Protein AF-A0A6G0YJJ5-F1 (afdb_monomer_lite)

pLDDT: mean 82.82, std 14.4, range [45.88, 96.38]

Structure (mmCIF, N/CA/C/O backbone):
data_AF-A0A6G0YJJ5-F1
#
_entry.id   AF-A0A6G0YJJ5-F1
#
loop_
_atom_site.group_PDB
_atom_site.id
_atom_site.type_symbol
_atom_site.label_atom_id
_atom_site.label_alt_id
_atom_site.label_comp_id
_atom_site.label_asym_id
_atom_site.label_entity_id
_atom_site.label_seq_id
_atom_site.pdbx_PDB_ins_code
_atom_site.Cartn_x
_atom_site.Cartn_y
_atom_site.Cartn_z
_atom_site.occupancy
_atom_site.B_iso_or_equiv
_atom_site.auth_seq_id
_atom_site.auth_comp_id
_atom_site.auth_asym_id
_atom_site.auth_atom_id
_atom_site.pdbx_PDB_model_num
ATOM 1 N N . MET A 1 1 ? 15.972 -9.719 17.969 1.00 46.66 1 MET A N 1
ATOM 2 C CA . MET A 1 1 ? 16.279 -9.972 16.548 1.00 46.66 1 MET A CA 1
ATOM 3 C C . MET A 1 1 ? 14.995 -9.840 15.747 1.00 46.66 1 MET A C 1
ATOM 5 O O . MET A 1 1 ? 14.228 -10.785 15.729 1.00 46.66 1 MET A O 1
ATOM 9 N N . THR A 1 2 ? 14.766 -8.691 15.120 1.00 48.66 2 THR A N 1
ATOM 10 C CA . THR A 1 2 ? 13.938 -8.528 13.914 1.00 48.66 2 THR A CA 1
ATOM 11 C C . THR A 1 2 ? 14.456 -7.258 13.241 1.00 48.66 2 THR A C 1
ATOM 13 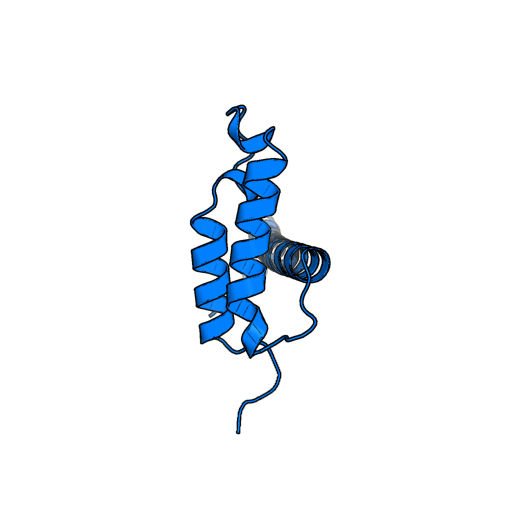O O . THR A 1 2 ? 14.597 -6.225 13.891 1.00 48.66 2 THR A O 1
ATOM 16 N N . SER A 1 3 ? 14.874 -7.343 11.979 1.00 48.44 3 SER A N 1
ATOM 17 C CA . SER A 1 3 ? 15.273 -6.157 11.218 1.00 48.44 3 SER A CA 1
ATOM 18 C C . SER A 1 3 ? 14.053 -5.258 11.060 1.00 48.44 3 SER A C 1
ATOM 20 O O . SER A 1 3 ? 13.112 -5.631 10.369 1.00 48.44 3 SER A O 1
ATOM 22 N N . SER A 1 4 ? 14.073 -4.088 11.693 1.00 64.50 4 SER A N 1
ATOM 23 C CA . SER A 1 4 ? 13.033 -3.064 11.595 1.00 64.50 4 SER A CA 1
ATOM 24 C C . SER A 1 4 ? 12.956 -2.527 10.160 1.00 64.50 4 SER A C 1
ATOM 26 O O . SER A 1 4 ? 13.669 -1.590 9.801 1.00 64.50 4 SER A O 1
ATOM 28 N N . GLY A 1 5 ? 12.152 -3.148 9.296 1.00 79.50 5 GLY A N 1
ATOM 29 C CA . GLY A 1 5 ? 12.009 -2.709 7.912 1.00 79.50 5 GLY A CA 1
ATOM 30 C C . GLY A 1 5 ? 11.328 -3.710 6.983 1.00 79.50 5 GLY A C 1
ATOM 31 O O . GLY A 1 5 ? 11.068 -4.860 7.322 1.00 79.50 5 GLY A O 1
ATOM 32 N N . TRP A 1 6 ? 11.049 -3.254 5.761 1.00 88.12 6 TRP A N 1
ATOM 33 C CA . TRP A 1 6 ? 10.453 -4.089 4.719 1.00 88.12 6 TRP A CA 1
ATOM 34 C C . TRP A 1 6 ? 11.424 -5.197 4.306 1.00 88.12 6 TRP A C 1
ATOM 36 O O . TRP A 1 6 ? 12.444 -4.921 3.676 1.00 88.12 6 TRP A O 1
ATOM 46 N N . ASN A 1 7 ? 11.083 -6.446 4.607 1.00 91.31 7 ASN A N 1
ATOM 47 C CA . ASN A 1 7 ? 11.754 -7.619 4.051 1.00 91.31 7 ASN A CA 1
ATOM 48 C C . ASN A 1 7 ? 10.967 -8.172 2.845 1.00 91.31 7 ASN A C 1
ATOM 50 O O . ASN A 1 7 ? 9.820 -7.783 2.612 1.00 91.31 7 ASN A O 1
ATOM 54 N N . ARG A 1 8 ? 11.585 -9.065 2.056 1.00 90.62 8 ARG A N 1
ATOM 55 C CA . ARG A 1 8 ? 10.947 -9.622 0.849 1.00 90.62 8 ARG A CA 1
ATOM 56 C C . ARG A 1 8 ? 9.636 -10.334 1.170 1.00 90.62 8 ARG A C 1
ATOM 58 O O . ARG A 1 8 ? 8.658 -10.073 0.486 1.00 90.62 8 ARG A O 1
ATOM 65 N N . LYS A 1 9 ? 9.606 -11.171 2.211 1.00 92.50 9 LYS A N 1
ATOM 66 C CA . LYS A 1 9 ? 8.406 -11.922 2.597 1.00 92.50 9 LYS A CA 1
ATOM 67 C C . LYS A 1 9 ? 7.254 -10.976 2.942 1.00 92.50 9 LYS A C 1
ATOM 69 O O . LYS A 1 9 ? 6.199 -11.077 2.341 1.00 92.50 9 LYS A O 1
ATOM 74 N N 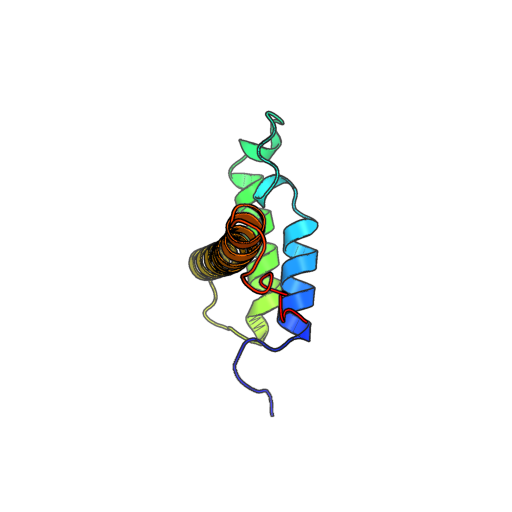. LEU A 1 10 ? 7.495 -9.998 3.816 1.00 93.81 10 LEU A N 1
ATOM 75 C CA . LEU A 1 10 ? 6.487 -9.004 4.192 1.00 93.81 10 LEU A CA 1
ATOM 76 C C . LEU A 1 10 ? 5.989 -8.202 2.983 1.00 93.81 10 LEU A C 1
ATOM 78 O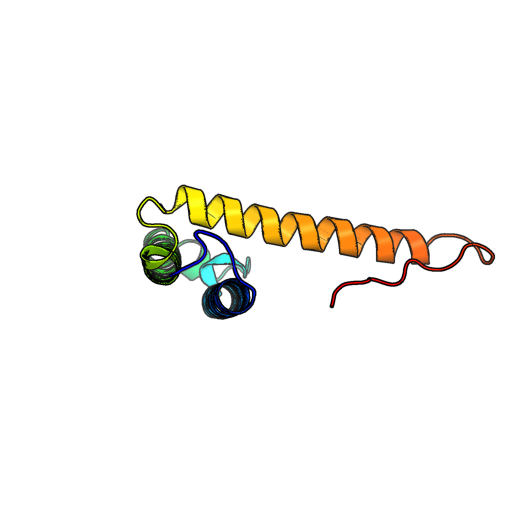 O . LEU A 1 10 ? 4.813 -7.868 2.900 1.00 93.81 10 LEU A O 1
ATOM 82 N N . LEU A 1 11 ? 6.880 -7.873 2.043 1.00 93.19 11 LEU A N 1
ATOM 83 C CA . LEU A 1 11 ? 6.490 -7.185 0.817 1.00 93.19 11 LEU A CA 1
ATOM 84 C C . LEU A 1 11 ? 5.612 -8.064 -0.085 1.00 93.19 11 LEU A C 1
ATOM 86 O O . LEU A 1 11 ? 4.659 -7.539 -0.650 1.00 93.19 11 LEU A O 1
ATOM 90 N N . PHE A 1 12 ? 5.920 -9.357 -0.213 1.00 94.50 12 PHE A N 1
ATOM 91 C CA . PHE A 1 12 ? 5.090 -10.313 -0.949 1.00 94.50 12 PHE A CA 1
ATOM 92 C C . PHE A 1 12 ? 3.718 -10.472 -0.295 1.00 94.50 12 PHE A C 1
ATOM 94 O O . PHE A 1 12 ? 2.722 -10.210 -0.961 1.00 94.50 12 PHE A O 1
ATOM 101 N N . ASP A 1 13 ? 3.672 -10.757 1.009 1.00 95.31 13 ASP A N 1
ATOM 102 C CA . ASP A 1 13 ? 2.423 -10.879 1.773 1.00 95.31 13 ASP A CA 1
ATOM 103 C C . ASP A 1 13 ? 1.563 -9.602 1.629 1.00 95.31 13 ASP A C 1
ATOM 105 O O . ASP A 1 13 ? 0.347 -9.655 1.456 1.00 95.31 13 ASP A O 1
ATOM 109 N N . PHE A 1 14 ? 2.202 -8.424 1.643 1.00 95.56 14 PHE A N 1
ATOM 110 C CA . PHE A 1 14 ? 1.526 -7.140 1.450 1.00 95.56 14 PHE A CA 1
ATOM 111 C C . PHE A 1 14 ? 0.959 -6.964 0.038 1.00 95.56 14 PHE A C 1
ATOM 113 O O . PHE A 1 14 ? -0.115 -6.384 -0.118 1.00 95.56 14 PHE A O 1
ATOM 120 N N . ILE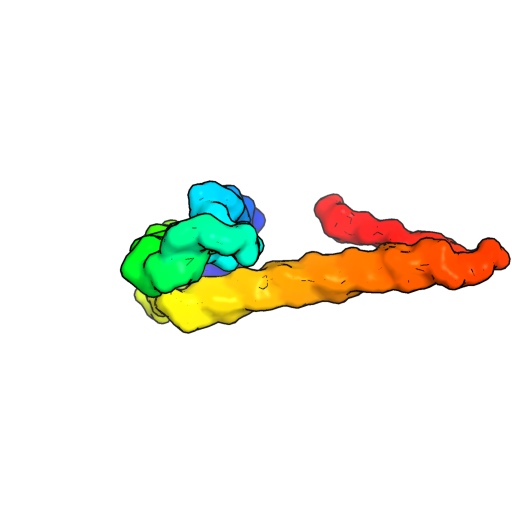 A 1 15 ? 1.682 -7.405 -0.995 1.00 94.50 15 ILE A N 1
ATOM 121 C CA . ILE A 1 15 ? 1.216 -7.322 -2.384 1.00 94.50 15 ILE A CA 1
ATOM 122 C C . ILE A 1 15 ? 0.067 -8.305 -2.612 1.00 94.50 15 ILE A C 1
ATOM 124 O O . ILE A 1 15 ? -0.942 -7.888 -3.172 1.00 94.50 15 ILE A O 1
ATOM 128 N N . GLU A 1 16 ? 0.167 -9.542 -2.119 1.00 95.75 16 GLU A N 1
ATOM 129 C CA . GLU A 1 16 ? -0.913 -10.535 -2.209 1.00 95.75 16 GLU A CA 1
ATOM 130 C C . GLU A 1 16 ? -2.194 -10.040 -1.529 1.00 95.75 16 GLU A C 1
ATOM 132 O O . GLU A 1 16 ? -3.270 -10.072 -2.128 1.00 95.75 16 GLU A O 1
ATOM 137 N N . LEU A 1 17 ? -2.086 -9.497 -0.309 1.00 95.88 17 LEU A N 1
ATOM 138 C CA . LEU A 1 17 ? -3.235 -8.918 0.392 1.00 95.88 17 LEU A CA 1
ATOM 139 C C . LEU A 1 17 ? -3.788 -7.680 -0.331 1.00 95.88 17 LEU A C 1
ATOM 141 O O . LEU A 1 17 ? -4.990 -7.439 -0.357 1.00 95.88 17 LEU A O 1
ATOM 145 N N . TYR A 1 18 ? -2.932 -6.870 -0.951 1.00 94.81 18 TYR A N 1
ATOM 146 C CA . TYR A 1 18 ? -3.395 -5.739 -1.751 1.00 94.81 18 TYR A CA 1
ATOM 147 C C . TYR A 1 18 ? -4.149 -6.193 -3.012 1.00 94.81 18 TYR A C 1
ATOM 149 O O . TYR A 1 18 ? -5.175 -5.598 -3.350 1.00 94.81 18 TYR A O 1
ATOM 157 N N . GLU A 1 19 ? -3.675 -7.237 -3.696 1.00 92.00 19 GLU A N 1
ATOM 158 C CA . GLU A 1 19 ? -4.323 -7.811 -4.881 1.00 92.00 19 GLU A CA 1
ATOM 159 C C . GLU A 1 19 ? -5.657 -8.489 -4.545 1.00 92.00 19 GLU A C 1
ATOM 161 O O . GLU A 1 19 ? -6.614 -8.356 -5.311 1.00 92.00 19 GLU A O 1
ATOM 166 N N . SER A 1 20 ? -5.780 -9.111 -3.369 1.00 93.38 20 SER A N 1
ATOM 167 C CA . SER A 1 20 ? -7.033 -9.726 -2.907 1.00 93.38 20 SER A CA 1
ATOM 168 C C . SER A 1 20 ? -8.152 -8.718 -2.603 1.00 93.38 20 SER A C 1
ATOM 170 O O . SER A 1 20 ? -9.310 -9.108 -2.437 1.00 93.38 20 SER A O 1
ATOM 172 N N . HIS A 1 21 ? -7.849 -7.413 -2.597 1.00 91.88 21 HIS A N 1
ATOM 173 C CA . HIS A 1 21 ? -8.820 -6.333 -2.423 1.00 91.88 21 HIS A CA 1
ATOM 174 C C . HIS A 1 21 ? -9.069 -5.538 -3.723 1.00 91.88 21 HIS A C 1
ATOM 176 O O . HIS A 1 21 ? -8.576 -4.410 -3.861 1.00 91.88 21 HIS A O 1
ATOM 182 N N . PRO A 1 22 ? -9.919 -6.036 -4.652 1.00 87.88 22 PRO A N 1
ATOM 183 C CA . PRO A 1 22 ? -10.291 -5.335 -5.886 1.00 87.88 22 PRO A CA 1
ATOM 184 C C . PRO A 1 22 ? -10.738 -3.889 -5.672 1.00 87.88 22 PRO A C 1
ATOM 186 O O . PRO A 1 22 ? -10.427 -3.014 -6.475 1.00 87.88 22 PRO A O 1
ATOM 189 N N . CYS A 1 23 ? -11.387 -3.591 -4.543 1.00 88.31 23 CYS A N 1
ATOM 190 C CA . CYS A 1 23 ? -11.839 -2.242 -4.199 1.00 88.31 23 CYS A CA 1
ATOM 191 C C . CYS A 1 23 ? -10.700 -1.202 -4.107 1.00 88.31 23 CYS A C 1
ATOM 193 O O . CYS A 1 23 ? -10.970 0.001 -4.169 1.00 88.31 23 CYS A O 1
ATOM 195 N N . LEU A 1 24 ? -9.438 -1.628 -3.964 1.00 88.38 24 LEU A N 1
ATOM 196 C CA . LEU A 1 24 ? -8.265 -0.755 -3.875 1.00 88.38 24 LEU A CA 1
ATOM 197 C C . LEU A 1 24 ? -7.587 -0.482 -5.227 1.00 88.38 24 LEU A C 1
ATOM 199 O O . LEU A 1 24 ? -6.923 0.554 -5.375 1.00 88.38 24 LEU A O 1
ATOM 203 N N . TRP A 1 25 ? -7.732 -1.377 -6.206 1.00 87.00 25 TRP A N 1
ATOM 204 C CA . TRP A 1 25 ? -6.970 -1.327 -7.459 1.00 87.00 25 TRP A CA 1
ATOM 205 C C . TRP A 1 25 ? -7.819 -1.398 -8.729 1.00 87.00 25 TRP A C 1
ATOM 207 O O . TRP A 1 25 ? -7.426 -0.783 -9.724 1.00 87.00 25 TRP A O 1
ATOM 217 N N . HIS A 1 26 ? -8.974 -2.059 -8.686 1.00 80.38 26 HIS A N 1
ATOM 218 C CA . HIS A 1 26 ? -9.911 -2.167 -9.796 1.00 80.38 26 HIS A CA 1
ATOM 219 C C . HIS A 1 26 ? -10.783 -0.905 -9.855 1.00 80.38 26 HIS A C 1
ATOM 221 O O . HIS A 1 26 ? -11.463 -0.558 -8.888 1.00 80.38 26 HIS A O 1
ATOM 227 N N . MET A 1 27 ? -10.705 -0.164 -10.966 1.00 67.12 27 MET A N 1
ATOM 228 C CA . MET A 1 27 ? -11.433 1.102 -11.164 1.00 67.12 27 MET A CA 1
ATOM 229 C C . MET A 1 27 ? -12.760 0.930 -11.911 1.00 67.12 27 MET A C 1
ATOM 231 O O . MET A 1 27 ? -13.366 1.931 -12.299 1.00 67.12 27 MET A O 1
ATOM 235 N N . ASP A 1 28 ? -13.221 -0.304 -12.116 1.00 63.69 28 ASP A N 1
ATOM 236 C CA . ASP A 1 28 ? -14.494 -0.516 -12.793 1.00 63.69 28 ASP A CA 1
ATOM 237 C C . ASP A 1 28 ? -15.669 -0.047 -11.935 1.00 63.69 28 ASP A C 1
ATOM 239 O O . ASP A 1 28 ? -15.602 0.034 -10.706 1.00 63.69 28 ASP A O 1
ATOM 243 N N . LYS A 1 29 ? -16.756 0.301 -12.629 1.00 56.19 29 LYS A N 1
ATOM 244 C CA . LYS A 1 29 ? -17.961 0.987 -12.130 1.00 56.19 29 LYS A CA 1
ATOM 245 C C . LYS A 1 29 ? -18.786 0.185 -11.110 1.00 56.19 29 LYS A C 1
ATOM 247 O O . LYS A 1 29 ? -19.960 0.482 -10.900 1.00 56.19 29 LYS A O 1
ATOM 252 N N . GLU A 1 30 ? -18.211 -0.832 -10.488 1.00 59.62 30 GLU A N 1
ATOM 253 C CA . GLU A 1 30 ? -18.870 -1.626 -9.464 1.00 59.62 30 GLU A CA 1
ATOM 254 C C . GLU A 1 30 ? -19.059 -0.805 -8.182 1.00 59.62 30 GLU A C 1
ATOM 256 O O . GLU A 1 30 ? -18.197 -0.028 -7.757 1.00 59.62 30 GLU A O 1
ATOM 261 N N . ALA A 1 31 ? -20.199 -1.003 -7.519 1.00 58.84 31 ALA A N 1
ATOM 262 C CA . ALA A 1 31 ? -20.584 -0.283 -6.304 1.00 58.84 31 ALA A CA 1
ATOM 263 C C . ALA A 1 31 ? -19.527 -0.356 -5.178 1.00 58.84 31 ALA A C 1
ATOM 265 O O . ALA A 1 31 ? -19.440 0.548 -4.342 1.00 58.84 31 ALA A O 1
ATOM 266 N N . MET A 1 32 ? -18.678 -1.392 -5.175 1.00 57.28 32 MET A N 1
ATOM 267 C CA . MET A 1 32 ? -17.605 -1.572 -4.193 1.00 57.28 32 MET A CA 1
ATOM 268 C C . MET A 1 32 ? -16.505 -0.505 -4.288 1.00 57.28 32 MET A C 1
ATOM 270 O O . MET A 1 32 ? -15.952 -0.116 -3.258 1.00 57.28 32 MET A O 1
ATOM 274 N N . PHE A 1 33 ? -16.223 0.041 -5.478 1.00 60.25 33 PHE A N 1
ATOM 275 C CA . PHE A 1 33 ? -15.247 1.126 -5.630 1.00 60.25 33 PHE A CA 1
ATOM 276 C C . PHE A 1 33 ? -15.736 2.431 -4.981 1.00 60.25 33 PHE A C 1
ATOM 278 O O . PHE A 1 33 ? -14.940 3.205 -4.436 1.00 60.25 33 PHE A O 1
ATOM 285 N N . TYR A 1 34 ? -17.047 2.677 -4.994 1.00 65.81 34 TYR A N 1
ATOM 286 C CA . TYR A 1 34 ? -17.651 3.869 -4.394 1.00 65.81 34 TYR A CA 1
ATOM 287 C C . TYR A 1 34 ? -17.871 3.729 -2.883 1.00 65.81 34 TYR A C 1
ATOM 289 O O . TYR A 1 34 ? -18.006 4.737 -2.182 1.00 65.81 34 TYR A O 1
ATOM 297 N N . ASN A 1 35 ? -17.839 2.503 -2.352 1.00 82.19 35 ASN A N 1
ATOM 298 C CA . ASN A 1 35 ? -18.039 2.264 -0.933 1.00 82.19 35 ASN A CA 1
ATOM 299 C C . ASN A 1 35 ? -16.780 2.610 -0.114 1.00 82.19 35 ASN A C 1
ATOM 301 O O . ASN A 1 35 ? -15.833 1.831 0.025 1.00 82.19 35 ASN A O 1
ATOM 305 N N . LYS A 1 36 ? -16.792 3.808 0.484 1.00 85.19 36 LYS A N 1
ATOM 306 C CA . LYS A 1 36 ? -15.722 4.302 1.368 1.00 85.19 36 LYS A CA 1
ATOM 307 C C . LYS A 1 36 ? -15.468 3.389 2.572 1.00 85.19 36 LYS A C 1
ATOM 309 O O . LYS A 1 36 ? -14.328 3.332 3.032 1.00 85.19 36 LYS A O 1
ATOM 314 N N . ALA A 1 37 ? -16.489 2.699 3.082 1.00 88.19 37 ALA A N 1
ATOM 315 C CA . ALA A 1 37 ? -16.346 1.804 4.227 1.00 88.19 37 ALA A CA 1
ATOM 316 C C . ALA A 1 37 ? -15.564 0.540 3.846 1.00 88.19 37 ALA A C 1
ATOM 318 O O . ALA A 1 37 ? -14.605 0.200 4.531 1.00 88.19 37 ALA A O 1
ATOM 319 N N . VAL A 1 38 ? -15.888 -0.072 2.703 1.00 88.12 38 VAL A N 1
ATOM 320 C CA . VAL A 1 38 ? -15.177 -1.255 2.182 1.00 88.12 38 VAL A CA 1
ATOM 321 C C . VAL A 1 38 ? -13.702 -0.938 1.928 1.00 88.12 38 VAL A C 1
ATOM 323 O O . VAL A 1 38 ? -12.825 -1.671 2.375 1.00 88.12 38 VAL A O 1
ATOM 326 N N . LYS A 1 39 ? -13.402 0.216 1.314 1.00 89.75 39 LYS A N 1
ATOM 327 C CA . LYS A 1 39 ? -12.012 0.677 1.141 1.00 89.75 39 LYS A CA 1
ATOM 328 C C . LYS A 1 39 ? -11.289 0.873 2.471 1.00 89.75 39 LYS A C 1
ATOM 330 O O . LYS A 1 39 ? -10.111 0.552 2.582 1.00 89.75 39 LYS A O 1
ATOM 335 N N . LYS A 1 40 ? -11.967 1.445 3.471 1.00 92.44 40 LYS A N 1
ATOM 336 C CA . LYS A 1 40 ? -11.373 1.660 4.795 1.00 92.44 40 LYS A CA 1
ATOM 337 C C . LYS A 1 40 ? -11.026 0.328 5.463 1.00 92.44 40 LYS A C 1
ATOM 339 O O . LYS A 1 40 ? -9.930 0.238 5.999 1.00 92.44 40 LYS A O 1
ATOM 344 N N . LEU A 1 41 ? -11.910 -0.667 5.389 1.00 93.56 41 LEU A N 1
ATOM 345 C CA . LEU A 1 41 ? -11.666 -2.010 5.925 1.00 93.56 41 LEU A CA 1
ATOM 346 C C . LEU A 1 41 ? -10.464 -2.675 5.245 1.00 93.56 41 LEU A C 1
ATOM 348 O O . LEU A 1 41 ? -9.522 -3.041 5.935 1.00 93.56 41 LEU A O 1
ATOM 352 N N . ALA A 1 42 ? -10.418 -2.679 3.911 1.00 94.31 42 ALA A N 1
ATOM 353 C CA . ALA A 1 42 ? -9.281 -3.222 3.162 1.00 94.31 42 ALA A CA 1
ATOM 354 C C . ALA A 1 42 ? -7.945 -2.537 3.524 1.00 94.31 42 ALA A C 1
ATOM 356 O O . ALA A 1 42 ? -6.907 -3.179 3.659 1.00 94.31 42 ALA A O 1
ATOM 357 N N . TYR A 1 43 ? -7.944 -1.214 3.738 1.00 95.62 43 TYR A N 1
ATOM 358 C CA . TYR A 1 43 ? -6.744 -0.532 4.232 1.00 95.62 43 TYR A CA 1
ATOM 359 C C . TYR A 1 43 ? -6.379 -0.910 5.669 1.00 95.62 43 TYR A C 1
ATOM 361 O O . TYR A 1 43 ? -5.196 -0.897 5.993 1.00 95.62 43 TYR A O 1
ATOM 369 N N . MET A 1 44 ? -7.357 -1.182 6.533 1.00 95.81 44 MET A N 1
ATOM 370 C CA . MET A 1 44 ? -7.099 -1.601 7.911 1.00 95.81 44 MET A CA 1
ATOM 371 C C . MET A 1 44 ? -6.483 -2.999 7.959 1.00 95.81 44 MET A C 1
ATOM 373 O O . MET A 1 44 ? -5.505 -3.173 8.674 1.00 95.81 44 MET A O 1
ATOM 377 N N . GLU A 1 45 ? -6.948 -3.935 7.131 1.00 96.25 45 GLU A N 1
ATOM 378 C CA . GLU A 1 45 ? -6.341 -5.270 7.018 1.00 96.25 45 GLU A CA 1
ATOM 379 C C . GLU A 1 45 ? -4.867 -5.185 6.594 1.00 96.25 45 GLU A C 1
ATOM 381 O O . GLU A 1 45 ? -3.995 -5.806 7.202 1.00 96.25 45 GLU A O 1
ATOM 386 N N . LEU A 1 46 ? -4.553 -4.319 5.623 1.00 96.19 46 LEU A N 1
ATOM 387 C CA . LEU A 1 46 ? -3.168 -4.039 5.231 1.00 96.19 46 LEU A CA 1
ATOM 388 C C . LEU A 1 46 ? -2.333 -3.404 6.353 1.00 96.19 46 LEU A C 1
ATOM 390 O O . LEU A 1 46 ? -1.131 -3.654 6.419 1.00 96.19 46 LEU A O 1
ATOM 394 N N . VAL A 1 47 ? -2.931 -2.560 7.205 1.00 96.38 47 VAL A N 1
ATOM 395 C CA . VAL A 1 47 ? -2.250 -1.997 8.385 1.00 96.38 47 VAL A CA 1
ATOM 396 C C . VAL A 1 47 ? -1.965 -3.097 9.400 1.00 96.38 47 VAL A C 1
ATOM 398 O O . VAL A 1 47 ? -0.848 -3.165 9.905 1.00 96.38 47 VAL A O 1
ATOM 401 N N . ASP A 1 48 ? -2.941 -3.956 9.682 1.00 95.81 48 ASP A N 1
ATOM 402 C CA . ASP A 1 48 ? -2.809 -5.023 10.671 1.00 95.81 48 ASP A CA 1
ATOM 403 C C . ASP A 1 48 ? -1.739 -6.042 10.262 1.00 95.81 48 ASP A C 1
ATOM 405 O O . ASP A 1 48 ? -0.936 -6.441 11.108 1.00 95.81 48 ASP A O 1
ATOM 409 N N . LEU A 1 49 ? -1.628 -6.357 8.965 1.00 94.56 49 LEU A N 1
ATOM 410 C CA . LEU A 1 49 ? -0.555 -7.199 8.425 1.00 94.56 49 LEU A CA 1
ATOM 411 C C . LEU A 1 49 ? 0.843 -6.662 8.774 1.00 94.56 49 LEU A C 1
ATOM 413 O O . LEU A 1 49 ? 1.728 -7.424 9.156 1.00 94.56 49 LEU A O 1
ATOM 417 N N . ILE A 1 50 ? 1.054 -5.351 8.636 1.00 93.88 50 ILE A N 1
ATOM 418 C CA . ILE A 1 50 ? 2.378 -4.729 8.789 1.00 93.88 50 ILE A CA 1
ATOM 419 C C . ILE A 1 50 ? 2.638 -4.201 10.199 1.00 93.88 50 ILE A C 1
ATOM 421 O O . ILE A 1 50 ? 3.720 -3.684 10.463 1.00 93.88 50 ILE A O 1
ATOM 425 N N . LYS A 1 51 ? 1.664 -4.296 11.106 1.00 92.56 51 LYS A N 1
ATOM 426 C CA . LYS A 1 51 ? 1.700 -3.654 12.426 1.00 92.56 51 LYS A CA 1
ATOM 427 C C . LYS A 1 51 ? 2.797 -4.195 13.335 1.00 92.56 51 LYS A C 1
ATOM 429 O O . LYS A 1 51 ? 3.349 -3.447 14.137 1.00 92.56 51 LYS A O 1
ATOM 434 N N . ASN A 1 52 ? 3.129 -5.476 13.186 1.00 88.94 52 ASN A N 1
ATOM 435 C CA . ASN A 1 52 ? 4.206 -6.116 13.940 1.00 88.94 52 ASN A CA 1
ATOM 436 C C . ASN A 1 52 ? 5.580 -5.525 13.580 1.00 88.94 52 ASN A C 1
ATOM 438 O O . ASN A 1 52 ? 6.401 -5.299 14.465 1.00 88.94 52 ASN A O 1
ATOM 442 N N . ASP A 1 53 ? 5.813 -5.230 12.298 1.00 90.62 53 ASP A N 1
ATOM 443 C CA . ASP A 1 53 ? 7.062 -4.635 11.804 1.00 90.62 53 ASP A CA 1
ATOM 444 C C . ASP A 1 53 ? 7.053 -3.097 11.866 1.00 90.62 53 ASP A C 1
ATOM 446 O O . ASP A 1 53 ? 8.095 -2.461 12.036 1.00 90.62 53 ASP A O 1
ATOM 450 N N . PHE A 1 54 ? 5.870 -2.489 11.747 1.00 91.38 54 PHE A N 1
ATOM 451 C CA . PHE A 1 54 ? 5.639 -1.047 11.762 1.00 91.38 54 PHE A CA 1
ATOM 452 C C . PHE A 1 54 ? 4.536 -0.687 12.774 1.00 91.38 54 PHE A C 1
ATOM 454 O O . PHE A 1 54 ? 3.397 -0.426 12.383 1.00 91.38 54 PHE A O 1
ATOM 461 N N . PRO A 1 55 ? 4.857 -0.596 14.079 1.00 90.44 55 PRO A N 1
ATOM 462 C CA . PRO A 1 55 ? 3.860 -0.358 15.131 1.00 90.44 55 PRO A CA 1
ATOM 463 C C . PRO A 1 55 ? 3.081 0.957 14.996 1.00 90.44 55 PRO A C 1
ATOM 465 O O . PRO A 1 55 ? 1.962 1.078 15.487 1.00 90.44 55 PRO A O 1
ATOM 468 N N . THR A 1 56 ? 3.670 1.952 14.328 1.00 90.94 56 THR A N 1
ATOM 469 C CA . THR A 1 56 ? 3.071 3.271 14.075 1.00 90.94 56 THR A CA 1
ATOM 470 C C . THR A 1 56 ? 2.402 3.374 12.703 1.00 90.94 56 THR A C 1
ATOM 472 O O . THR A 1 56 ? 1.990 4.466 12.307 1.00 90.94 56 THR A O 1
ATOM 475 N N . ALA A 1 57 ? 2.307 2.268 11.955 1.00 91.94 57 ALA A N 1
ATOM 476 C CA . ALA A 1 57 ? 1.677 2.267 10.647 1.00 91.94 57 ALA A CA 1
ATOM 477 C C . ALA A 1 57 ? 0.200 2.654 10.752 1.00 91.94 57 ALA A C 1
ATOM 479 O O . ALA A 1 57 ? -0.572 2.099 11.533 1.00 91.94 57 ALA A O 1
ATO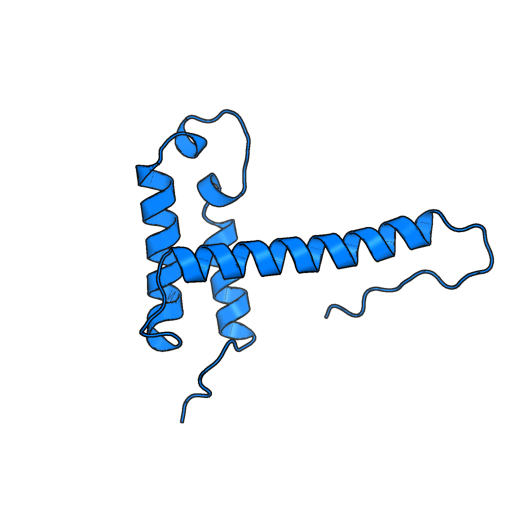M 480 N N . ASP A 1 58 ? -0.192 3.598 9.906 1.00 94.38 58 ASP A N 1
ATOM 481 C CA . ASP A 1 58 ? -1.570 4.012 9.723 1.00 94.38 58 ASP A CA 1
ATOM 482 C C . ASP A 1 58 ? -1.997 3.823 8.258 1.00 94.38 58 ASP A C 1
ATOM 484 O O . ASP A 1 58 ? -1.225 3.446 7.368 1.00 94.38 58 ASP A O 1
ATOM 488 N N . ILE A 1 59 ? -3.261 4.126 7.971 1.00 94.94 59 ILE A N 1
ATOM 489 C CA . ILE A 1 59 ? -3.793 4.044 6.607 1.00 94.94 59 ILE A CA 1
ATOM 490 C C . ILE A 1 59 ? -3.025 4.976 5.649 1.00 94.94 59 ILE A C 1
ATOM 492 O O . ILE A 1 59 ? -2.918 4.683 4.455 1.00 94.94 59 ILE A O 1
ATOM 496 N N . LYS A 1 60 ? -2.480 6.105 6.130 1.00 95.56 60 LYS A N 1
ATOM 497 C CA . LYS A 1 60 ? -1.682 7.015 5.292 1.00 95.56 60 LYS A CA 1
ATOM 498 C C . LYS A 1 60 ? -0.364 6.355 4.889 1.00 95.56 60 LYS A C 1
ATOM 500 O O . LYS A 1 60 ? 0.013 6.455 3.721 1.00 95.56 60 LYS A O 1
ATOM 505 N N . PHE A 1 61 ? 0.282 5.643 5.806 1.00 94.44 61 PHE A N 1
ATOM 506 C CA . PHE A 1 61 ? 1.496 4.873 5.566 1.00 94.44 61 PHE A CA 1
ATOM 507 C C . PHE A 1 61 ? 1.270 3.793 4.502 1.00 94.44 61 PHE A C 1
ATOM 509 O O . PHE A 1 61 ? 2.001 3.739 3.509 1.00 94.44 61 PHE A O 1
ATOM 516 N N . VAL A 1 62 ? 0.195 3.009 4.631 1.00 95.38 62 VAL A N 1
ATOM 517 C CA . VAL A 1 62 ? -0.193 1.989 3.639 1.00 95.38 62 VAL A CA 1
ATOM 518 C C . VAL A 1 62 ? -0.461 2.614 2.268 1.00 95.38 62 VAL A C 1
ATOM 520 O O . VAL A 1 62 ? 0.070 2.155 1.255 1.00 95.38 62 VAL A O 1
ATOM 523 N N . LYS A 1 63 ? -1.215 3.718 2.207 1.00 94.94 63 LYS A N 1
ATOM 524 C CA . LYS A 1 63 ? -1.466 4.443 0.948 1.00 94.94 63 LYS A CA 1
ATOM 525 C C . LYS A 1 63 ? -0.178 4.950 0.302 1.00 94.94 63 LYS A C 1
ATOM 527 O O . LYS A 1 63 ? -0.030 4.856 -0.918 1.00 94.94 63 LYS A O 1
ATOM 532 N N . ALA A 1 64 ? 0.755 5.474 1.096 1.00 95.50 64 ALA A N 1
ATOM 533 C CA . ALA A 1 64 ? 2.058 5.908 0.608 1.00 95.50 64 ALA A CA 1
ATOM 534 C C . ALA A 1 64 ? 2.867 4.726 0.051 1.00 95.50 64 ALA A C 1
ATOM 536 O O . ALA A 1 64 ? 3.445 4.840 -1.032 1.00 95.50 64 ALA A O 1
ATOM 537 N N . LYS A 1 65 ? 2.846 3.570 0.728 1.00 94.44 65 LYS A N 1
ATOM 538 C CA . LYS A 1 65 ? 3.501 2.344 0.254 1.00 94.44 65 LYS A CA 1
ATOM 539 C C . LYS A 1 65 ? 2.921 1.862 -1.075 1.00 94.44 65 LYS A C 1
ATOM 541 O O . LYS A 1 65 ? 3.686 1.667 -2.018 1.00 94.44 65 LYS A O 1
ATOM 546 N N . ILE A 1 66 ? 1.596 1.759 -1.190 1.00 94.56 66 ILE A N 1
ATOM 547 C CA . ILE A 1 66 ? 0.909 1.381 -2.439 1.00 94.56 66 ILE A CA 1
ATOM 548 C C . ILE A 1 66 ? 1.281 2.347 -3.569 1.00 94.56 66 ILE A C 1
ATOM 550 O O . ILE A 1 66 ? 1.650 1.922 -4.665 1.00 94.56 66 ILE A O 1
ATOM 554 N N . LYS A 1 67 ? 1.243 3.661 -3.307 1.00 93.88 67 LYS A N 1
ATOM 555 C CA . LYS A 1 67 ? 1.644 4.684 -4.284 1.00 93.88 67 LYS A CA 1
ATOM 556 C C . LYS A 1 67 ? 3.092 4.489 -4.741 1.00 93.88 67 LYS A C 1
ATOM 558 O O . LYS A 1 67 ? 3.370 4.597 -5.934 1.00 93.88 67 LYS A O 1
ATOM 563 N N . ASN A 1 68 ? 4.006 4.194 -3.819 1.00 93.88 68 ASN A N 1
ATOM 564 C CA . ASN A 1 68 ? 5.410 3.949 -4.137 1.00 93.88 68 ASN A CA 1
ATOM 565 C C . ASN A 1 68 ? 5.597 2.698 -5.002 1.00 93.88 68 ASN A C 1
ATOM 567 O O . ASN A 1 68 ? 6.318 2.778 -5.995 1.00 93.88 68 ASN A O 1
ATOM 571 N N . ILE A 1 69 ? 4.908 1.596 -4.685 1.00 92.06 69 ILE A N 1
ATOM 572 C CA . ILE A 1 69 ? 4.929 0.359 -5.484 1.00 92.06 69 ILE A CA 1
ATOM 573 C C . ILE A 1 69 ? 4.441 0.646 -6.910 1.00 92.06 69 ILE A C 1
ATOM 575 O O . ILE A 1 69 ? 5.177 0.418 -7.870 1.00 92.06 69 ILE A O 1
ATOM 579 N N . ARG A 1 70 ? 3.257 1.259 -7.057 1.00 91.19 70 ARG A N 1
ATOM 580 C CA . ARG A 1 70 ? 2.671 1.598 -8.370 1.00 91.19 70 ARG A CA 1
ATOM 581 C C 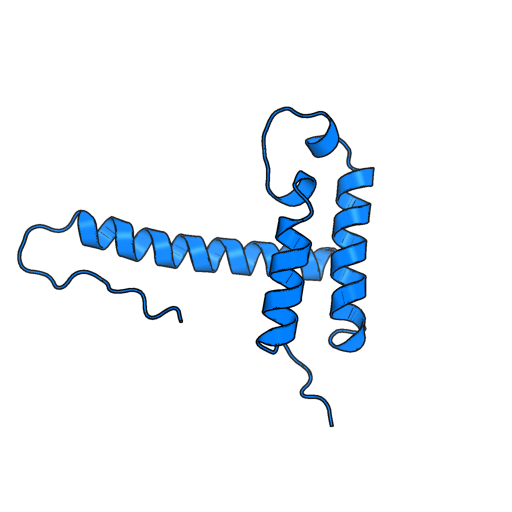. ARG A 1 70 ? 3.571 2.530 -9.180 1.00 91.19 70 ARG A C 1
ATOM 583 O O . ARG A 1 70 ? 3.742 2.341 -10.380 1.00 91.19 70 ARG A O 1
ATOM 590 N N . ASN A 1 71 ? 4.174 3.529 -8.535 1.00 91.62 71 ASN A N 1
ATOM 591 C CA . ASN A 1 71 ? 5.106 4.436 -9.201 1.00 91.62 71 ASN A CA 1
ATOM 592 C C . ASN A 1 71 ? 6.392 3.737 -9.637 1.00 91.62 71 ASN A C 1
ATOM 594 O O . ASN A 1 71 ? 6.889 4.032 -10.720 1.00 91.62 71 ASN A O 1
ATOM 598 N N . SER A 1 72 ? 6.937 2.847 -8.807 1.00 89.50 72 SER A N 1
ATOM 599 C CA . SER A 1 72 ? 8.142 2.097 -9.153 1.00 89.50 72 SER A CA 1
ATOM 600 C C . SER A 1 72 ? 7.893 1.194 -10.352 1.00 89.50 72 SER A C 1
ATOM 602 O O . SER A 1 72 ? 8.637 1.278 -11.325 1.00 89.50 72 SER A O 1
ATOM 604 N N . PHE A 1 73 ? 6.791 0.440 -10.323 1.00 88.00 73 PHE A N 1
ATOM 605 C CA . PHE A 1 73 ? 6.355 -0.383 -11.446 1.00 88.00 73 PHE A CA 1
ATOM 606 C C . PHE A 1 73 ? 6.167 0.452 -12.715 1.00 88.00 73 PHE A C 1
ATOM 608 O O . PHE A 1 73 ? 6.769 0.157 -13.739 1.00 88.00 73 PHE A O 1
ATOM 615 N N . ARG A 1 74 ? 5.413 1.557 -12.643 1.00 88.31 74 ARG A N 1
ATOM 616 C CA . ARG A 1 74 ? 5.164 2.427 -13.802 1.00 88.31 74 ARG A CA 1
ATOM 617 C C . ARG A 1 74 ? 6.446 3.013 -14.391 1.00 88.31 74 ARG A C 1
ATOM 619 O O . ARG A 1 74 ? 6.569 3.096 -15.607 1.00 88.31 74 ARG A O 1
ATOM 626 N N . ARG A 1 75 ? 7.392 3.449 -13.552 1.00 88.31 75 ARG A N 1
ATOM 627 C CA . ARG A 1 75 ? 8.687 3.957 -14.034 1.00 88.31 75 ARG A CA 1
ATOM 628 C C . ARG A 1 75 ? 9.445 2.880 -14.788 1.00 88.31 75 ARG A C 1
ATOM 630 O O . ARG A 1 75 ? 9.980 3.169 -15.850 1.00 88.31 75 ARG A O 1
ATOM 637 N N . GLU A 1 76 ? 9.485 1.672 -14.240 1.00 87.06 76 GLU A N 1
ATOM 638 C CA . GLU A 1 76 ? 10.186 0.566 -14.875 1.00 87.06 76 GLU A CA 1
ATOM 639 C C . GLU A 1 76 ? 9.513 0.147 -16.184 1.00 87.06 76 GLU A C 1
ATOM 641 O O . GLU A 1 76 ? 10.174 0.078 -17.216 1.00 87.06 76 GLU A O 1
ATOM 646 N N . TYR A 1 77 ? 8.189 -0.005 -16.167 1.00 86.38 77 TYR A N 1
ATOM 647 C CA . TYR A 1 77 ? 7.375 -0.262 -17.351 1.00 86.38 77 TYR A CA 1
ATOM 648 C C . TYR A 1 77 ? 7.639 0.771 -18.453 1.00 86.38 77 TYR A C 1
ATOM 650 O O . TYR A 1 77 ? 7.921 0.413 -19.591 1.00 86.38 77 TYR A O 1
ATOM 658 N N . ASN A 1 78 ? 7.654 2.063 -18.111 1.00 86.31 78 ASN A N 1
ATOM 659 C CA . ASN A 1 78 ? 7.923 3.123 -19.081 1.00 86.31 78 ASN A CA 1
ATOM 660 C C . ASN A 1 78 ? 9.338 3.051 -19.673 1.00 86.31 78 ASN A C 1
ATOM 662 O O . ASN A 1 78 ? 9.510 3.409 -20.833 1.00 86.31 78 ASN A O 1
ATOM 666 N N . LYS A 1 79 ? 10.356 2.607 -18.922 1.00 85.12 79 LYS A N 1
ATOM 667 C CA . LYS A 1 79 ? 11.704 2.415 -19.487 1.00 85.12 79 LYS A CA 1
ATOM 668 C C . LYS A 1 79 ? 11.707 1.306 -20.533 1.00 85.12 79 LYS A C 1
ATOM 670 O O . LYS A 1 79 ? 12.289 1.493 -21.597 1.00 85.12 79 LYS A O 1
ATOM 675 N N . VAL A 1 80 ? 11.039 0.188 -20.241 1.00 83.44 80 VAL A N 1
ATOM 676 C CA . VAL A 1 80 ? 10.877 -0.930 -21.182 1.00 83.44 80 VAL A CA 1
ATOM 677 C C . VAL A 1 80 ? 10.147 -0.459 -22.433 1.00 83.44 80 VAL A C 1
ATOM 679 O O . VAL A 1 80 ? 10.668 -0.606 -23.536 1.00 83.44 80 VAL A O 1
ATOM 682 N N . GLU A 1 81 ? 8.991 0.179 -22.270 1.00 83.69 81 GLU A N 1
ATOM 683 C CA . GLU A 1 81 ? 8.184 0.663 -23.391 1.00 83.69 81 GLU A CA 1
ATOM 684 C C . GLU A 1 81 ? 8.909 1.720 -24.222 1.00 83.69 81 GLU A C 1
ATOM 686 O O . GLU A 1 81 ? 8.844 1.691 -25.448 1.00 83.69 81 GLU A O 1
ATOM 691 N N . ASN A 1 82 ? 9.652 2.627 -23.584 1.00 82.12 82 ASN A N 1
ATOM 692 C CA . ASN A 1 82 ? 10.476 3.592 -24.302 1.00 82.12 82 ASN A CA 1
ATOM 693 C C . ASN A 1 82 ? 11.610 2.898 -25.057 1.00 82.12 82 ASN A C 1
ATOM 695 O O . ASN A 1 82 ? 11.852 3.257 -26.202 1.00 82.12 82 ASN A O 1
ATOM 699 N N . SER A 1 83 ? 12.259 1.882 -24.475 1.00 79.06 83 SER A N 1
ATOM 700 C CA . SER A 1 83 ? 13.305 1.123 -25.173 1.00 79.06 83 SER A CA 1
ATOM 701 C C . SER A 1 83 ? 12.788 0.400 -26.421 1.00 79.06 83 SER A C 1
ATOM 703 O O . SER A 1 83 ? 13.513 0.303 -27.402 1.00 79.06 83 SER A O 1
ATOM 705 N N . ARG A 1 84 ? 11.515 -0.022 -26.429 1.00 76.88 84 ARG A N 1
ATOM 706 C CA . ARG A 1 84 ? 10.860 -0.644 -27.595 1.00 76.88 84 ARG A CA 1
ATOM 707 C C . ARG A 1 84 ? 10.585 0.336 -28.740 1.00 76.88 84 ARG A C 1
ATOM 709 O O . ARG A 1 84 ? 10.334 -0.100 -29.855 1.00 76.88 84 ARG A O 1
ATOM 716 N N . ARG A 1 85 ? 10.585 1.645 -28.467 1.00 74.38 85 ARG A N 1
ATOM 717 C CA . ARG A 1 85 ? 10.309 2.711 -29.448 1.00 74.38 85 ARG A CA 1
ATOM 718 C C . ARG A 1 85 ? 11.574 3.285 -30.092 1.00 74.38 85 ARG A C 1
ATOM 720 O O . ARG A 1 85 ? 11.462 4.139 -30.966 1.00 74.38 85 ARG A O 1
ATOM 727 N N . ILE A 1 86 ? 12.758 2.877 -29.636 1.00 68.81 86 ILE A N 1
ATOM 728 C CA . ILE A 1 86 ? 14.041 3.355 -30.160 1.00 68.81 86 ILE A CA 1
ATOM 729 C C . ILE A 1 86 ? 14.397 2.542 -31.423 1.00 68.81 86 ILE A C 1
ATOM 731 O O . ILE A 1 86 ? 14.220 1.325 -31.397 1.00 68.81 86 ILE A O 1
ATOM 735 N N . PRO A 1 87 ? 14.887 3.174 -32.512 1.00 61.78 87 PRO A N 1
ATOM 736 C CA . PRO A 1 87 ? 15.315 2.472 -33.725 1.00 61.78 87 PRO A CA 1
ATOM 737 C C . PRO A 1 87 ? 16.443 1.463 -33.470 1.00 61.78 87 PRO A C 1
ATOM 739 O O . PRO A 1 87 ? 17.237 1.631 -32.540 1.00 61.78 87 PRO A O 1
ATOM 742 N N . ASP A 1 88 ? 16.530 0.449 -34.333 1.00 61.34 88 ASP A N 1
ATOM 743 C CA . ASP A 1 88 ? 17.499 -0.648 -34.243 1.00 61.34 88 ASP A CA 1
ATOM 744 C C . ASP A 1 88 ? 18.945 -0.144 -34.071 1.00 61.34 88 ASP A C 1
ATOM 746 O O . ASP A 1 88 ? 19.467 0.603 -34.898 1.00 61.34 88 ASP A O 1
ATOM 750 N N . GLY A 1 89 ? 19.592 -0.559 -32.973 1.00 59.16 89 GLY A N 1
ATOM 751 C CA . GLY A 1 89 ? 20.998 -0.247 -32.672 1.00 59.16 89 GLY A CA 1
ATOM 752 C C . GLY A 1 89 ? 21.309 0.091 -31.208 1.00 59.16 89 GLY A C 1
ATOM 753 O O . GLY A 1 89 ? 22.474 0.046 -30.816 1.00 59.16 89 GLY A O 1
ATOM 754 N N . ILE A 1 90 ? 20.300 0.387 -30.376 1.00 62.44 90 ILE A N 1
ATOM 755 C CA . ILE A 1 90 ? 20.472 0.612 -28.926 1.00 62.44 90 ILE A CA 1
ATOM 756 C C . ILE A 1 90 ? 19.989 -0.628 -28.156 1.00 62.44 90 ILE A C 1
ATOM 758 O O . ILE A 1 90 ? 18.879 -1.095 -28.415 1.00 62.44 90 ILE A O 1
ATOM 762 N N . PRO A 1 91 ? 20.774 -1.184 -27.209 1.00 62.47 91 PRO A N 1
ATOM 763 C CA . PRO A 1 91 ? 20.361 -2.370 -26.467 1.00 62.47 91 PRO A CA 1
ATOM 764 C C . PRO A 1 91 ? 19.052 -2.116 -25.708 1.00 62.47 91 PRO A C 1
ATOM 766 O O . PRO A 1 91 ? 18.944 -1.164 -24.930 1.00 62.47 91 PRO A O 1
ATOM 769 N N . MET A 1 92 ? 18.064 -2.990 -25.933 1.00 64.69 92 MET A N 1
ATOM 770 C CA . MET A 1 92 ? 16.781 -2.961 -25.231 1.00 64.69 92 MET A CA 1
ATOM 771 C C . MET A 1 92 ? 17.001 -3.007 -23.719 1.00 64.69 92 MET A C 1
ATOM 773 O O . MET A 1 92 ? 17.817 -3.778 -23.207 1.00 64.69 92 MET A O 1
ATOM 777 N N . TYR A 1 93 ? 16.243 -2.188 -22.991 1.00 70.94 93 TYR A N 1
ATOM 778 C CA . TYR A 1 93 ? 16.300 -2.184 -21.540 1.00 70.94 93 TYR A CA 1
ATOM 779 C C . TYR A 1 93 ? 15.682 -3.480 -21.007 1.00 70.94 93 TYR A C 1
ATOM 781 O O . TYR A 1 93 ? 14.461 -3.634 -20.979 1.00 70.94 93 TYR A O 1
ATOM 789 N N . SER A 1 94 ? 16.535 -4.418 -20.592 1.00 63.38 94 SER A N 1
ATOM 790 C CA . SER A 1 94 ? 16.111 -5.625 -19.885 1.00 63.38 94 SER A CA 1
ATOM 791 C C . SER A 1 94 ? 15.905 -5.305 -18.407 1.00 63.38 94 SER A C 1
ATOM 793 O O . SER A 1 94 ? 16.819 -4.829 -17.722 1.00 63.38 94 SER A O 1
ATOM 795 N N . THR A 1 95 ? 14.688 -5.535 -17.918 1.00 62.81 95 THR A N 1
ATOM 796 C CA . THR A 1 95 ? 14.332 -5.333 -16.513 1.00 62.81 95 THR A CA 1
ATOM 797 C C . THR A 1 95 ? 15.147 -6.271 -15.633 1.00 62.81 95 THR A C 1
ATOM 799 O O . THR A 1 95 ? 15.080 -7.486 -15.790 1.00 62.81 95 THR A O 1
ATOM 802 N N . LYS A 1 96 ? 15.870 -5.716 -14.658 1.00 62.81 96 LYS A N 1
ATOM 803 C CA . LYS A 1 96 ? 16.569 -6.477 -13.602 1.00 62.81 96 LYS A CA 1
ATOM 804 C C . LYS A 1 96 ? 15.722 -6.641 -12.333 1.00 62.81 96 LYS A C 1
ATOM 806 O O . LYS A 1 96 ? 16.254 -6.745 -11.234 1.00 62.81 96 LYS A O 1
ATOM 811 N N . LEU A 1 97 ? 14.404 -6.581 -12.473 1.00 57.34 97 LEU A N 1
ATOM 812 C CA . LEU A 1 97 ? 13.483 -7.146 -11.490 1.00 57.34 97 LEU A CA 1
ATOM 813 C C . LEU A 1 97 ? 13.378 -8.595 -11.962 1.00 57.34 97 LEU A C 1
ATOM 815 O O . LEU A 1 97 ? 12.905 -8.778 -13.081 1.00 57.34 97 LEU A O 1
ATOM 819 N N . TRP A 1 98 ? 14.042 -9.580 -11.346 1.00 45.88 98 TRP A N 1
ATOM 820 C CA . TRP A 1 98 ? 13.937 -10.104 -9.976 1.00 45.88 98 TRP A CA 1
ATOM 821 C C . TRP A 1 98 ? 15.286 -10.699 -9.548 1.00 45.88 98 TRP A C 1
ATOM 823 O O . TRP A 1 98 ? 15.930 -11.332 -10.416 1.00 45.88 98 TRP A O 1
#

Foldseek 3Di:
DDPLDDDPVLVVVLVVLCVVQCLNPPPDPDVSVVDPVSVQVSLVVSCVSCCVSPVPDDSVNSVVVVVVVVVVVVVQVVQQVVLVVDPPDDDHDDDPDD

Organism: Aphis craccivora (NCBI:txid307492)

InterPro domains:
  IPR006578 MADF domain [PF10545] (14-81)
  IPR006578 MADF domain [PS51029] (13-98)

Secondary structure (DSSP, 8-state):
---SS--HHHHHHHHHHHHT-HHHH--SS-HHHH-HHHHHHHHHHHHHHHTTT-TT--HHHHHHHHHHHHHHHHHHHHHHHHHHTSPTTSPP------

Sequence (98 aa):
MTSSGWNRKLLFDFIELYESHPCLWHMDKEAMFYNKAVKKLAYMELVDLIKNDFPTADIKFVKAKIKNIRNSFRREYNKVENSRRIPDGIPMYSTKLW

Radius of gyration: 17.16 Å; chains: 1; bounding box: 42×19×51 Å